Protein AF-M5REA3-F1 (afdb_monomer_lite)

Sequence (148 aa):
MNQPLSVSASVDPVAASVTAIEPMDLTNKNQQLEQLLASLQEASPVSDERRAAPSIEVKFESQLAMVRLGIASSLFFSLRAKHVATAAHSLRVALSCSAWAHRLGLEESLRDRIEVASLLHDLGKIGIPDRVLRKPGKLTVEEQLTMD

Radius of gyration: 30.96 Å; chains: 1; bounding box: 112×51×50 Å

Organism: NCBI:txid1265738

InterPro domains:
  IPR003607 HD/PDEase domai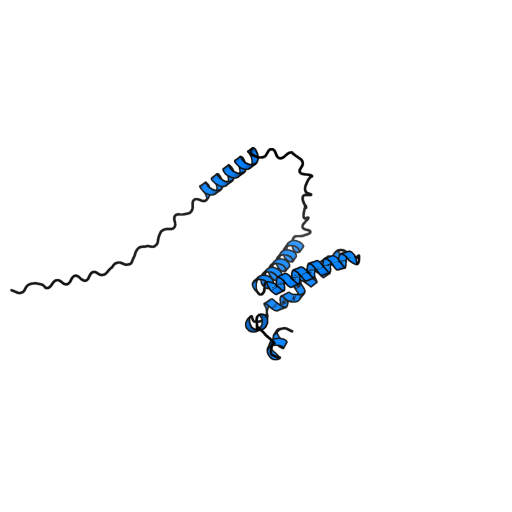n [cd00077] (86-130)
  IPR006674 HD domain [PF01966] (87-138)
  IPR037522 HD-GYP domain [PS51832] (64-148)

Structure (mmCIF, N/CA/C/O backbone):
data_AF-M5REA3-F1
#
_entry.id   AF-M5REA3-F1
#
loop_
_atom_site.group_PDB
_atom_site.id
_atom_site.type_symbol
_atom_site.label_atom_id
_atom_site.label_alt_id
_atom_site.label_comp_id
_atom_site.label_asym_id
_atom_site.label_entity_id
_atom_site.label_seq_id
_atom_site.pdbx_PDB_ins_code
_atom_site.Cartn_x
_atom_site.Cartn_y
_atom_site.Cartn_z
_atom_site.occupancy
_atom_site.B_iso_or_equiv
_atom_site.auth_seq_id
_atom_site.auth_comp_id
_atom_site.auth_asym_id
_atom_site.auth_atom_id
_atom_site.pdbx_PDB_model_num
ATOM 1 N N . MET A 1 1 ? 89.987 20.192 -11.528 1.00 46.78 1 MET A N 1
ATOM 2 C CA . MET A 1 1 ? 89.083 21.074 -12.294 1.00 46.78 1 MET A CA 1
ATOM 3 C C . MET A 1 1 ? 88.002 20.222 -12.929 1.00 46.78 1 MET A C 1
ATOM 5 O O . MET A 1 1 ? 88.307 19.488 -13.853 1.00 46.78 1 MET A O 1
ATOM 9 N N . ASN A 1 2 ? 86.798 20.244 -12.357 1.00 42.66 2 ASN A N 1
ATOM 10 C CA . ASN A 1 2 ? 85.519 20.239 -13.073 1.00 42.66 2 ASN A CA 1
ATOM 11 C C . ASN A 1 2 ? 84.399 20.426 -12.039 1.00 42.66 2 ASN A C 1
ATOM 13 O O . ASN A 1 2 ? 84.343 19.717 -11.039 1.00 42.66 2 ASN A O 1
ATOM 17 N N . GLN A 1 3 ? 83.608 21.474 -12.256 1.00 49.94 3 GLN A N 1
ATOM 18 C CA . GLN A 1 3 ? 82.543 21.981 -11.390 1.00 49.94 3 GLN A CA 1
ATOM 19 C C . GLN A 1 3 ? 81.288 21.084 -11.404 1.00 49.94 3 GLN A C 1
ATOM 21 O O . GLN A 1 3 ? 81.111 20.310 -12.347 1.00 49.94 3 GLN A O 1
ATOM 26 N N . PRO A 1 4 ? 80.403 21.195 -10.391 1.00 44.78 4 PRO A N 1
ATOM 27 C CA . PRO A 1 4 ? 79.172 20.417 -10.309 1.00 44.78 4 PRO A CA 1
ATOM 28 C C . PRO A 1 4 ? 78.051 21.043 -11.154 1.00 44.78 4 PRO A C 1
ATOM 30 O O . PRO A 1 4 ? 77.883 22.261 -11.171 1.00 44.78 4 PRO A O 1
ATOM 33 N N . LEU A 1 5 ? 77.246 20.205 -11.811 1.00 41.62 5 LEU A N 1
ATOM 34 C CA . LEU A 1 5 ? 75.970 20.605 -12.405 1.00 41.62 5 LEU A CA 1
ATOM 35 C C . LEU A 1 5 ? 74.850 20.370 -11.388 1.00 41.62 5 LEU A C 1
ATOM 37 O O . LEU A 1 5 ? 74.549 19.240 -11.011 1.00 41.62 5 LEU A O 1
ATOM 41 N N . SER A 1 6 ? 74.253 21.471 -10.948 1.00 43.06 6 SER A N 1
ATOM 42 C CA . SER A 1 6 ? 73.026 21.542 -10.166 1.00 43.06 6 SER A CA 1
ATOM 43 C C . SER A 1 6 ? 71.809 21.305 -11.062 1.00 43.06 6 SER A C 1
ATOM 45 O O . SER A 1 6 ? 71.575 22.082 -11.988 1.00 43.06 6 SER A O 1
ATOM 47 N N . VAL A 1 7 ? 70.992 20.299 -10.755 1.00 43.75 7 VAL A N 1
ATOM 48 C CA . VAL A 1 7 ? 69.606 20.230 -11.237 1.00 43.75 7 VAL A CA 1
ATOM 49 C C . VAL A 1 7 ? 68.716 19.992 -10.024 1.00 43.75 7 VAL A C 1
ATOM 51 O O . VAL A 1 7 ? 68.689 18.910 -9.445 1.00 43.75 7 VAL A O 1
ATOM 54 N N . SER A 1 8 ? 68.036 21.055 -9.603 1.00 40.56 8 SER A N 1
ATOM 55 C CA . SER A 1 8 ? 67.015 21.055 -8.562 1.00 40.56 8 SER A CA 1
ATOM 56 C C . SER A 1 8 ? 65.740 20.408 -9.102 1.00 40.56 8 SER A C 1
ATOM 58 O O . SER A 1 8 ? 64.985 21.042 -9.837 1.00 40.56 8 SER A O 1
ATOM 60 N N . ALA A 1 9 ? 65.493 19.151 -8.743 1.00 41.94 9 ALA A N 1
ATOM 61 C CA . ALA A 1 9 ? 64.187 18.530 -8.912 1.00 41.94 9 ALA A CA 1
ATOM 62 C C . ALA A 1 9 ? 63.313 18.894 -7.701 1.00 41.94 9 ALA A C 1
ATOM 64 O O . ALA A 1 9 ? 63.438 18.303 -6.629 1.00 41.94 9 ALA A O 1
ATOM 65 N N . SER A 1 10 ? 62.465 19.910 -7.864 1.00 39.19 10 SER A N 1
ATOM 66 C CA . SER A 1 10 ? 61.362 20.213 -6.953 1.00 39.19 10 SER A CA 1
ATOM 67 C C . SER A 1 10 ? 60.317 19.105 -7.070 1.00 39.19 10 SER A C 1
ATOM 69 O O . SER A 1 10 ? 59.548 19.062 -8.029 1.00 39.19 10 SER A O 1
ATOM 71 N N . VAL A 1 11 ? 60.323 18.172 -6.122 1.00 47.19 11 VAL A N 1
ATOM 72 C CA . VAL A 1 11 ? 59.223 17.223 -5.947 1.00 47.19 11 VAL A CA 1
ATOM 73 C C . VAL A 1 11 ? 58.197 17.908 -5.050 1.00 47.19 11 VAL A C 1
ATOM 75 O O . VAL A 1 11 ? 58.449 18.116 -3.864 1.00 47.19 11 VAL A O 1
ATOM 78 N N . ASP A 1 12 ? 57.077 18.317 -5.641 1.00 42.06 12 ASP A N 1
ATOM 79 C CA . ASP A 1 12 ? 55.957 18.948 -4.945 1.00 42.06 12 ASP A CA 1
ATOM 80 C C . ASP A 1 12 ? 55.374 18.015 -3.866 1.00 42.06 12 ASP A C 1
ATOM 82 O O . ASP A 1 12 ? 55.006 16.876 -4.176 1.00 42.06 12 ASP A O 1
ATOM 86 N N . PRO A 1 13 ? 55.206 18.462 -2.608 1.00 43.06 13 PRO A N 1
ATOM 87 C CA . PRO A 1 13 ? 54.469 17.706 -1.612 1.00 43.06 13 PRO A CA 1
ATOM 88 C C . PRO A 1 13 ? 52.979 18.062 -1.712 1.00 43.06 13 PRO A C 1
ATOM 90 O O . PRO A 1 13 ? 52.471 18.891 -0.960 1.00 43.06 13 PRO A O 1
ATOM 93 N N . VAL A 1 14 ? 52.235 17.416 -2.616 1.00 42.94 14 VAL A N 1
ATOM 94 C CA . VAL A 1 14 ? 50.758 17.424 -2.559 1.00 42.94 14 VAL A CA 1
ATOM 95 C C . VAL A 1 14 ? 50.308 16.385 -1.530 1.00 42.94 14 VAL A C 1
ATOM 97 O O . VAL A 1 14 ? 49.779 15.325 -1.850 1.00 42.94 14 VAL A O 1
ATOM 100 N N . ALA A 1 15 ? 50.581 16.675 -0.262 1.00 49.75 15 ALA A N 1
ATOM 101 C CA . ALA A 1 15 ? 50.110 15.900 0.876 1.00 49.75 15 ALA A CA 1
ATOM 102 C C . ALA A 1 15 ? 49.914 16.830 2.078 1.00 49.75 15 ALA A C 1
ATOM 104 O O . ALA A 1 15 ? 50.761 16.871 2.959 1.00 49.75 15 ALA A O 1
ATOM 105 N N . ALA A 1 16 ? 48.820 17.601 2.077 1.00 43.53 16 ALA A N 1
ATOM 106 C CA . ALA A 1 16 ? 48.110 18.071 3.277 1.00 43.53 16 ALA A CA 1
ATOM 107 C C . ALA A 1 16 ? 47.039 19.110 2.901 1.00 43.53 16 ALA A C 1
ATOM 109 O O . ALA A 1 16 ? 47.272 20.313 2.942 1.00 43.53 16 ALA A O 1
ATOM 110 N N . SER A 1 17 ? 45.832 18.655 2.570 1.00 40.09 17 SER A N 1
ATOM 111 C CA . SER A 1 17 ? 44.628 19.458 2.817 1.00 40.09 17 SER A CA 1
ATOM 112 C C . SER A 1 17 ? 43.441 18.529 3.030 1.00 40.09 17 SER A C 1
ATOM 114 O O . SER A 1 17 ? 42.534 18.412 2.214 1.00 40.09 17 SER A O 1
ATOM 116 N N . VAL A 1 18 ? 43.490 17.795 4.141 1.00 43.69 18 VAL A N 1
ATOM 117 C CA . VAL A 1 18 ? 42.268 17.314 4.780 1.00 43.69 18 VAL A CA 1
ATOM 118 C C . VAL A 1 18 ? 41.842 18.460 5.683 1.00 43.69 18 VAL A C 1
ATOM 120 O O . VAL A 1 18 ? 42.423 18.666 6.746 1.00 43.69 18 VAL A O 1
ATOM 123 N N . THR A 1 19 ? 40.902 19.277 5.216 1.00 41.25 19 THR A N 1
ATOM 124 C CA . THR A 1 19 ? 40.280 20.307 6.046 1.00 41.25 19 THR A CA 1
ATOM 125 C C . THR A 1 19 ? 39.593 19.592 7.203 1.00 41.25 19 THR A C 1
ATOM 127 O O . THR A 1 19 ? 38.652 18.826 6.995 1.00 41.25 19 THR A O 1
ATOM 130 N N . ALA A 1 20 ? 40.101 19.787 8.417 1.00 44.50 20 ALA A N 1
ATOM 131 C CA . ALA A 1 20 ? 39.405 19.376 9.621 1.00 44.50 20 ALA A CA 1
ATOM 132 C C . ALA A 1 20 ? 38.035 20.069 9.617 1.00 44.50 20 ALA A C 1
ATOM 134 O O . ALA A 1 20 ? 37.955 21.295 9.648 1.00 44.50 20 ALA A O 1
ATOM 135 N N . ILE A 1 21 ? 36.960 19.290 9.512 1.00 48.31 21 ILE A N 1
ATOM 136 C CA . ILE A 1 21 ? 35.617 19.788 9.796 1.00 48.31 21 ILE A CA 1
ATOM 137 C C . ILE A 1 21 ? 35.607 20.028 11.302 1.00 48.31 21 ILE A C 1
ATOM 139 O O . ILE A 1 21 ? 35.688 19.069 12.072 1.00 48.31 21 ILE A O 1
ATOM 143 N N . GLU A 1 22 ? 35.581 21.293 11.722 1.00 54.47 22 GLU A N 1
ATOM 144 C CA . GLU A 1 22 ? 35.421 21.610 13.138 1.00 54.47 22 GLU A CA 1
ATOM 145 C C . GLU A 1 22 ? 34.140 20.938 13.658 1.00 54.47 22 GLU A C 1
ATOM 147 O O . GLU A 1 22 ? 33.105 20.984 12.979 1.00 54.47 22 GLU A O 1
ATOM 152 N N . PRO A 1 23 ? 34.181 20.278 14.830 1.00 56.06 23 PRO A N 1
ATOM 153 C CA . PRO A 1 23 ? 32.989 19.690 15.413 1.00 56.06 23 PRO A CA 1
ATOM 154 C C . PRO A 1 23 ? 31.948 20.794 15.610 1.00 56.06 23 PRO A C 1
ATOM 156 O O . PRO A 1 23 ? 32.169 21.777 16.310 1.00 56.06 23 PRO A O 1
ATOM 159 N N . MET A 1 24 ? 30.812 20.635 14.939 1.00 52.28 24 MET A N 1
ATOM 160 C CA . MET A 1 24 ? 29.697 21.570 14.978 1.00 52.28 24 MET A CA 1
ATOM 161 C C . MET A 1 24 ? 29.173 21.663 16.417 1.00 52.28 24 MET A C 1
ATOM 163 O O . MET A 1 24 ? 28.622 20.691 16.934 1.00 52.28 24 MET A O 1
ATOM 167 N N . ASP A 1 25 ? 29.349 22.818 17.063 1.00 62.34 25 ASP A N 1
ATOM 168 C CA . ASP A 1 25 ? 28.838 23.084 18.412 1.00 62.34 25 ASP A CA 1
ATOM 169 C C . ASP A 1 25 ? 27.299 23.125 18.400 1.00 62.34 25 ASP A C 1
ATOM 171 O O . ASP A 1 25 ? 26.655 24.141 18.121 1.00 62.34 25 ASP A O 1
ATOM 175 N N . LEU A 1 26 ? 26.701 21.960 18.646 1.00 53.72 26 LEU A N 1
ATOM 176 C CA . LEU A 1 26 ? 25.255 21.744 18.729 1.00 53.72 26 LEU A CA 1
ATOM 177 C C . LEU A 1 26 ? 24.641 22.400 19.975 1.00 53.72 26 LEU A C 1
ATOM 179 O O . LEU A 1 26 ? 23.442 22.673 19.993 1.00 53.72 26 LEU A O 1
ATOM 183 N N . THR A 1 27 ? 25.451 22.689 20.994 1.00 57.66 27 THR A N 1
ATOM 184 C CA . THR A 1 27 ? 25.013 23.278 22.267 1.00 57.66 27 THR A CA 1
ATOM 185 C C . THR A 1 27 ? 24.526 24.705 22.054 1.00 57.66 27 THR A C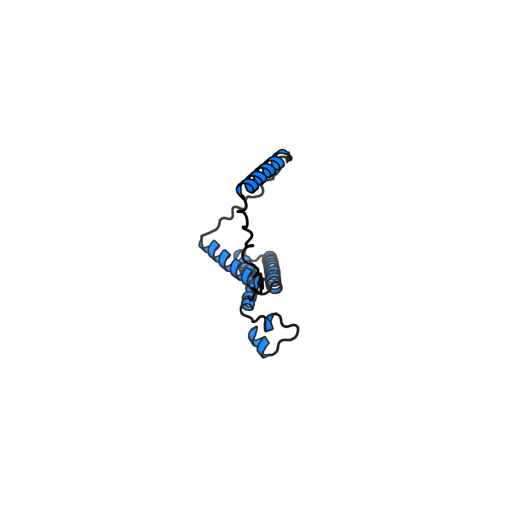 1
ATOM 187 O O . THR A 1 27 ? 23.426 25.061 22.471 1.00 57.66 27 THR A O 1
ATOM 190 N N . ASN A 1 28 ? 25.304 25.494 21.310 1.00 65.50 28 ASN A N 1
ATOM 191 C CA . ASN A 1 28 ? 24.984 26.885 21.001 1.00 65.50 28 ASN A CA 1
ATOM 192 C C . ASN A 1 28 ? 23.720 27.000 20.130 1.00 65.50 28 ASN A C 1
ATOM 194 O O . ASN A 1 28 ? 22.861 27.846 20.367 1.00 65.50 28 ASN A O 1
ATOM 198 N N . LYS A 1 29 ? 23.532 26.077 19.178 1.00 61.31 29 LYS A N 1
ATOM 199 C CA . LYS A 1 29 ? 22.335 26.052 18.319 1.00 61.31 29 LYS A CA 1
ATOM 200 C C . LYS A 1 29 ? 21.062 25.689 19.074 1.00 61.31 29 LYS A C 1
ATOM 202 O O . LYS A 1 29 ? 20.024 26.295 18.823 1.00 61.31 29 LYS A O 1
ATOM 207 N N . ASN A 1 30 ? 21.141 24.744 20.009 1.00 63.59 30 ASN A N 1
ATOM 208 C CA . ASN A 1 30 ? 19.997 24.395 20.850 1.00 63.59 30 ASN A CA 1
ATOM 209 C C . ASN A 1 30 ? 19.635 25.548 21.795 1.00 63.59 30 ASN A C 1
ATOM 211 O O . ASN A 1 30 ? 18.462 25.881 21.930 1.00 63.59 30 ASN A O 1
ATOM 215 N N . GLN A 1 31 ? 20.635 26.235 22.350 1.00 70.81 31 GLN A N 1
ATOM 216 C CA . GLN A 1 31 ? 20.414 27.402 23.202 1.00 70.81 31 GLN A CA 1
ATOM 217 C C . GLN A 1 31 ? 19.799 28.585 22.430 1.00 70.81 31 GLN A C 1
ATOM 219 O O . GLN A 1 31 ? 18.893 29.251 22.930 1.00 70.81 31 GLN A O 1
ATOM 224 N N . GLN A 1 32 ? 20.226 28.814 21.184 1.00 73.94 32 GLN A N 1
ATOM 225 C CA . GLN A 1 32 ? 19.616 29.808 20.292 1.00 73.94 32 GLN A CA 1
ATOM 226 C C . GLN A 1 32 ? 18.160 29.464 19.941 1.00 73.94 32 GLN A C 1
ATOM 228 O O . GLN A 1 32 ? 17.323 30.362 19.860 1.00 73.94 32 GLN A O 1
ATOM 233 N N . LEU A 1 33 ? 17.842 28.178 19.759 1.00 72.56 33 LEU A N 1
ATOM 234 C CA . LEU A 1 33 ? 16.478 27.720 19.483 1.00 72.56 33 LEU A CA 1
ATOM 235 C C . LEU A 1 33 ? 15.549 27.965 20.678 1.00 72.56 33 LEU A C 1
ATOM 237 O O . LEU A 1 33 ? 14.435 28.452 20.497 1.00 72.56 33 LEU A O 1
ATOM 241 N N . GLU A 1 34 ? 16.015 27.667 21.892 1.00 76.50 34 GLU A N 1
ATOM 242 C CA . GLU A 1 34 ? 15.258 27.903 23.127 1.00 76.50 34 GLU A CA 1
ATOM 243 C C . GLU A 1 34 ? 14.979 29.392 23.347 1.00 76.50 34 GLU A C 1
ATOM 245 O O . GLU A 1 34 ? 13.853 29.772 23.667 1.00 76.50 34 GLU A O 1
ATOM 250 N N . GLN A 1 35 ? 15.968 30.251 23.088 1.00 75.25 35 GLN A N 1
ATOM 251 C CA . GLN A 1 35 ? 15.798 31.704 23.169 1.00 75.25 35 GLN A CA 1
ATOM 252 C C . GLN A 1 35 ? 14.793 32.228 22.132 1.00 75.25 35 GLN A C 1
ATOM 254 O O . GLN A 1 35 ? 13.961 33.079 22.455 1.00 75.25 35 GLN A O 1
ATOM 259 N N . LEU A 1 36 ? 14.813 31.696 20.904 1.00 74.38 36 LEU A N 1
ATOM 260 C CA . LEU A 1 36 ? 13.838 32.065 19.876 1.00 74.38 36 LEU A CA 1
ATOM 261 C C . LEU A 1 36 ? 12.417 31.631 20.259 1.00 74.38 36 LEU A C 1
ATOM 263 O O . LEU A 1 36 ? 11.480 32.418 20.124 1.00 74.38 36 LEU A O 1
ATOM 267 N N . LEU A 1 37 ? 12.254 30.404 20.761 1.00 73.25 37 LEU A N 1
ATOM 268 C CA . LEU A 1 37 ? 10.958 29.877 21.196 1.00 73.25 37 LEU A CA 1
ATOM 269 C C . LEU A 1 37 ? 10.368 30.699 22.345 1.00 73.25 37 LEU A C 1
ATOM 271 O O . LEU A 1 37 ? 9.187 31.040 22.288 1.00 73.25 37 LEU A O 1
ATOM 275 N N . ALA A 1 38 ? 11.192 31.078 23.324 1.00 74.50 38 ALA A N 1
ATOM 276 C CA . ALA A 1 38 ? 10.774 31.948 24.420 1.00 74.50 38 ALA A CA 1
ATOM 277 C C . ALA A 1 38 ? 10.308 33.323 23.905 1.00 74.50 38 ALA A C 1
ATOM 279 O O . ALA A 1 38 ? 9.228 33.788 24.264 1.00 74.50 38 ALA A O 1
ATOM 280 N N . SER A 1 39 ? 11.055 33.930 22.974 1.00 72.69 39 SER A N 1
ATOM 281 C CA . SER A 1 39 ? 10.685 35.232 22.396 1.00 72.69 39 SER A CA 1
ATOM 282 C C . SER A 1 39 ? 9.373 35.200 21.595 1.00 72.69 39 SER A C 1
ATOM 284 O O . SER A 1 39 ? 8.614 36.169 21.599 1.00 72.69 39 SER A O 1
ATOM 286 N N . LEU A 1 40 ? 9.061 34.075 20.940 1.00 69.06 40 LEU A N 1
ATOM 287 C CA . LEU A 1 40 ? 7.809 33.892 20.197 1.00 69.06 40 LEU A CA 1
ATOM 288 C C . LEU A 1 40 ? 6.600 33.677 21.116 1.00 69.06 40 LEU A C 1
ATOM 290 O O . LEU A 1 40 ? 5.490 34.065 20.753 1.00 69.06 40 LEU A O 1
ATOM 294 N N . GLN A 1 41 ? 6.800 33.072 22.291 1.00 67.75 41 GLN A N 1
ATOM 295 C CA . GLN A 1 41 ? 5.745 32.892 23.292 1.00 67.75 41 GLN A CA 1
ATOM 296 C C . GLN A 1 41 ? 5.345 34.220 23.942 1.00 67.75 41 GLN A C 1
ATOM 298 O O . GLN A 1 41 ? 4.160 34.458 24.156 1.00 67.75 41 GLN A O 1
ATOM 303 N N . GLU A 1 42 ? 6.306 35.109 24.198 1.00 65.50 42 GLU A N 1
ATOM 304 C CA . GLU A 1 42 ? 6.034 36.433 24.774 1.00 65.50 42 GLU A CA 1
ATOM 305 C C . GLU A 1 42 ? 5.387 37.397 23.767 1.00 65.50 42 GLU A C 1
ATOM 307 O O . GLU A 1 42 ? 4.551 38.221 24.138 1.00 65.50 42 GLU A O 1
ATOM 312 N N . ALA A 1 43 ? 5.715 37.271 22.476 1.00 61.31 43 ALA A N 1
ATOM 313 C CA . ALA A 1 43 ? 5.193 38.137 21.417 1.00 61.31 43 ALA A CA 1
ATOM 314 C C . ALA A 1 43 ? 3.756 37.804 20.963 1.00 61.31 43 ALA A C 1
ATOM 316 O O . ALA A 1 43 ? 3.238 38.448 20.046 1.00 61.31 43 ALA A O 1
ATOM 317 N N . SER A 1 44 ? 3.093 36.812 21.567 1.00 52.34 44 SER A N 1
ATOM 318 C CA . SER A 1 44 ? 1.753 36.385 21.164 1.00 52.34 44 SER A CA 1
ATOM 319 C C . SER A 1 44 ? 0.802 36.300 22.362 1.00 52.34 44 SER A C 1
ATOM 321 O O . SER A 1 44 ? 0.716 35.252 23.000 1.00 52.34 44 SER A O 1
ATOM 323 N N . PRO A 1 45 ? 0.017 37.353 22.666 1.00 53.62 45 PRO A N 1
ATOM 324 C CA . PRO A 1 45 ? -1.144 37.205 23.528 1.00 53.62 45 PRO A CA 1
ATOM 325 C C . PRO A 1 45 ? -2.247 36.520 22.709 1.00 53.62 45 PRO A C 1
ATOM 327 O O . PRO A 1 45 ? -3.223 37.146 22.300 1.00 53.62 45 PRO A O 1
ATOM 330 N N . VAL A 1 46 ? -2.068 35.234 22.393 1.00 52.09 46 VAL A N 1
ATOM 331 C CA . VAL A 1 46 ? -3.153 34.412 21.853 1.00 52.09 46 VAL A CA 1
ATOM 332 C C . VAL A 1 46 ? -4.002 34.001 23.038 1.00 52.09 46 VAL A C 1
ATOM 334 O O . VAL A 1 46 ? -3.614 33.162 23.845 1.00 52.09 46 VAL A O 1
ATOM 337 N N . SER A 1 47 ? -5.149 34.659 23.127 1.00 52.38 47 SER A N 1
ATOM 338 C CA . SER A 1 47 ? -6.277 34.329 23.977 1.00 52.38 47 SER A CA 1
ATOM 339 C C . SER A 1 47 ? -6.554 32.822 24.019 1.00 52.38 47 SER A C 1
ATOM 341 O O . SER A 1 47 ? -6.500 32.127 23.002 1.00 52.38 47 SER A O 1
ATOM 343 N N . ASP A 1 48 ? -6.892 32.359 25.222 1.00 50.75 48 ASP A N 1
ATOM 344 C CA . ASP A 1 48 ? -7.314 31.016 25.644 1.00 50.75 48 ASP A CA 1
ATOM 345 C C . ASP A 1 48 ? -8.585 30.479 24.934 1.00 50.75 48 ASP A C 1
ATOM 347 O O . ASP A 1 48 ? -9.456 29.863 25.538 1.00 50.75 48 ASP A O 1
ATOM 351 N N . GLU A 1 49 ? -8.714 30.657 23.620 1.00 44.16 49 GLU A N 1
ATOM 352 C CA . GLU A 1 49 ? -9.763 30.043 22.797 1.00 44.16 49 GLU A CA 1
ATOM 353 C C . GLU A 1 49 ? -9.241 28.843 21.995 1.00 44.16 49 GLU A C 1
ATOM 355 O O . GLU A 1 49 ? -9.774 28.476 20.944 1.00 44.16 49 GLU A O 1
ATOM 360 N N . ARG A 1 50 ? -8.228 28.139 22.515 1.00 46.28 50 ARG A N 1
ATOM 361 C CA . ARG A 1 50 ? -8.007 26.743 22.121 1.00 46.28 50 ARG A CA 1
ATOM 362 C C . ARG A 1 50 ? -9.128 25.910 22.728 1.00 46.28 50 ARG A C 1
ATOM 364 O O . ARG A 1 50 ? -8.952 25.258 23.752 1.00 46.28 50 ARG A O 1
ATOM 371 N N . ARG A 1 51 ? -10.286 25.919 22.058 1.00 46.03 51 ARG A N 1
ATOM 372 C CA . ARG A 1 51 ? -11.266 24.829 22.091 1.00 46.03 51 ARG A CA 1
ATOM 373 C C . ARG A 1 51 ? -10.449 23.550 22.122 1.00 46.03 51 ARG A C 1
ATOM 375 O O . ARG A 1 51 ? -9.739 23.310 21.148 1.00 46.03 51 ARG A O 1
ATOM 382 N N . ALA A 1 52 ? -10.460 22.855 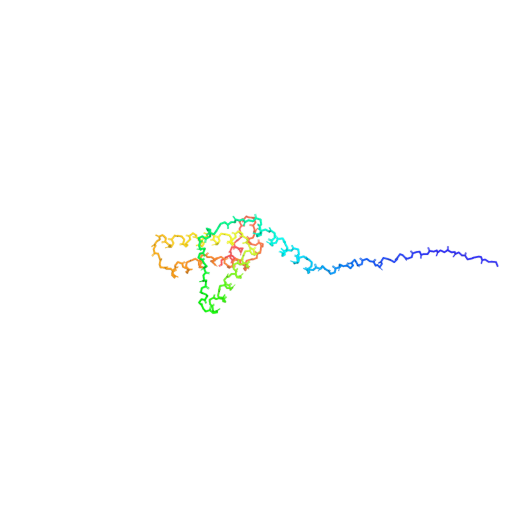23.264 1.00 49.31 52 ALA A N 1
ATOM 383 C CA . ALA A 1 52 ? -9.624 21.695 23.528 1.00 49.31 52 ALA A CA 1
ATOM 384 C C . ALA A 1 52 ? -9.600 20.837 22.267 1.00 49.31 52 ALA A C 1
ATOM 386 O O . ALA A 1 52 ? -10.600 20.202 21.926 1.00 49.31 52 ALA A O 1
ATOM 387 N N . ALA A 1 53 ? -8.498 20.916 21.513 1.00 44.88 53 ALA A N 1
ATOM 388 C CA . ALA A 1 53 ? -8.272 19.980 20.437 1.00 44.88 53 ALA A CA 1
ATOM 389 C C . ALA A 1 53 ? -8.370 18.633 21.144 1.00 44.88 53 ALA A C 1
ATOM 391 O O . ALA A 1 53 ? -7.680 18.476 22.158 1.00 44.88 53 ALA A O 1
ATOM 392 N N . PRO A 1 54 ? -9.275 17.728 20.734 1.00 43.03 54 PRO A N 1
ATOM 393 C CA . PRO A 1 54 ? -9.338 16.439 21.379 1.00 43.03 54 PRO A CA 1
ATOM 394 C C . PRO A 1 54 ? -7.931 15.878 21.251 1.00 43.03 54 PRO A C 1
ATOM 396 O O . PRO A 1 54 ? -7.431 15.667 20.145 1.00 43.03 54 PRO A O 1
ATOM 399 N N . SER A 1 55 ? -7.257 15.746 22.389 1.00 43.25 55 SER A N 1
ATOM 400 C CA . SER A 1 55 ? -6.099 14.894 22.514 1.00 43.25 55 SER A CA 1
ATOM 401 C C . SER A 1 55 ? -6.604 13.549 22.031 1.00 43.25 55 SER A C 1
ATOM 403 O O . SER A 1 55 ? -7.388 12.899 22.724 1.00 43.25 55 SER A O 1
ATOM 405 N N . ILE A 1 56 ? -6.278 13.201 20.787 1.00 48.56 56 ILE A N 1
ATOM 406 C CA . ILE A 1 56 ? -6.555 11.879 20.254 1.00 48.56 56 ILE A CA 1
ATOM 407 C C . ILE A 1 56 ? -5.639 10.979 21.070 1.00 48.56 56 ILE A C 1
ATOM 409 O O . ILE A 1 56 ? -4.470 10.786 20.745 1.00 48.56 56 ILE A O 1
ATOM 413 N N . GLU A 1 57 ? -6.143 10.525 22.211 1.00 43.84 57 GLU A N 1
ATOM 414 C CA . GLU A 1 57 ? -5.518 9.497 23.011 1.00 43.84 57 GLU A CA 1
ATOM 415 C C . GLU A 1 57 ? -5.660 8.223 22.188 1.00 43.84 57 GLU A C 1
ATOM 417 O O . GLU A 1 57 ? -6.665 7.513 22.245 1.00 43.84 57 GLU A O 1
ATOM 422 N N . VAL A 1 58 ? -4.685 7.999 21.305 1.00 52.41 58 VAL A N 1
ATOM 423 C CA . VAL A 1 58 ? -4.584 6.768 20.534 1.00 52.41 58 VAL A CA 1
ATOM 424 C C . VAL A 1 58 ? -4.273 5.676 21.548 1.00 52.41 58 VAL A C 1
ATOM 426 O O . VAL A 1 58 ? -3.115 5.422 21.881 1.00 52.41 58 VAL A O 1
ATOM 429 N N . LYS A 1 59 ? -5.322 5.054 22.091 1.00 50.84 59 LYS A N 1
ATOM 430 C CA . LYS A 1 59 ? -5.217 3.799 22.829 1.00 50.84 59 LYS A CA 1
ATOM 431 C C . LYS A 1 59 ? -4.661 2.773 21.856 1.00 50.84 59 LYS A C 1
ATOM 433 O O . LYS A 1 59 ? -5.404 2.170 21.089 1.00 50.84 59 LYS A O 1
ATOM 438 N N . PHE A 1 60 ? -3.344 2.605 21.840 1.00 57.28 60 PHE A N 1
ATOM 439 C CA . PHE A 1 60 ? -2.742 1.503 21.113 1.00 57.28 60 PHE A CA 1
ATOM 440 C C . PHE A 1 60 ? -3.136 0.212 21.821 1.00 57.28 60 PHE A C 1
ATOM 442 O O . PHE A 1 60 ? -2.536 -0.198 22.814 1.00 57.28 60 PHE A O 1
ATOM 449 N N . GLU A 1 61 ? -4.204 -0.401 21.320 1.00 62.44 61 GLU A N 1
ATOM 450 C CA . GLU A 1 61 ? -4.638 -1.719 21.739 1.00 62.44 61 GLU A CA 1
ATOM 451 C C . GLU A 1 61 ? -3.547 -2.738 21.398 1.00 62.44 61 GLU A C 1
ATOM 453 O O . GLU A 1 61 ? -3.398 -3.167 20.261 1.00 62.44 61 GLU A O 1
ATOM 458 N N . SER A 1 62 ? -2.782 -3.154 22.407 1.00 74.31 62 SER A N 1
ATOM 459 C CA . SER A 1 62 ? -1.720 -4.169 22.347 1.00 74.31 62 SER A CA 1
ATOM 460 C C . SER A 1 62 ? -0.456 -3.795 21.545 1.00 74.31 62 SER A C 1
ATOM 462 O O . SER A 1 62 ? -0.492 -3.242 20.446 1.00 74.31 62 SER A O 1
ATOM 464 N N . GLN A 1 63 ? 0.708 -4.211 22.060 1.00 83.81 63 GLN A N 1
ATOM 465 C CA . GLN A 1 63 ? 1.999 -4.134 21.351 1.00 83.81 63 GLN A CA 1
ATOM 466 C C . GLN A 1 63 ? 1.945 -4.808 19.967 1.00 83.81 63 GLN A C 1
ATOM 468 O O . GLN A 1 63 ? 2.640 -4.407 19.036 1.00 83.81 63 GLN A O 1
ATOM 473 N N . LEU A 1 64 ? 1.077 -5.812 19.811 1.00 86.44 64 LEU A N 1
ATOM 474 C CA . LEU A 1 64 ? 0.874 -6.517 18.555 1.00 86.44 64 LEU A CA 1
ATOM 475 C C . LEU A 1 64 ? 0.257 -5.620 17.470 1.00 86.44 64 LEU A C 1
ATOM 477 O O . LEU A 1 64 ? 0.659 -5.725 16.311 1.00 86.44 64 LEU A O 1
ATOM 481 N N . ALA A 1 65 ? -0.675 -4.725 17.815 1.00 83.62 65 ALA A N 1
ATOM 482 C CA . ALA A 1 65 ? -1.233 -3.781 16.844 1.00 83.62 65 ALA A CA 1
ATOM 483 C C . ALA A 1 65 ? -0.170 -2.794 16.346 1.00 83.62 65 ALA A C 1
ATOM 485 O O . ALA A 1 65 ? -0.093 -2.537 15.145 1.00 83.62 65 ALA A O 1
ATOM 486 N N . MET A 1 66 ? 0.710 -2.326 17.237 1.00 84.56 66 MET A N 1
ATOM 487 C CA . MET A 1 66 ? 1.849 -1.479 16.867 1.00 84.56 66 MET A CA 1
ATOM 488 C C . MET A 1 66 ? 2.796 -2.169 15.886 1.00 84.56 66 MET A C 1
ATOM 490 O O . MET A 1 66 ? 3.160 -1.589 14.864 1.00 84.56 66 MET A O 1
ATOM 494 N N . VAL A 1 67 ? 3.166 -3.423 16.159 1.00 90.94 67 VAL A N 1
ATOM 495 C CA . VAL A 1 67 ? 4.033 -4.202 15.263 1.00 90.94 67 VAL A CA 1
ATOM 496 C C . VAL A 1 67 ? 3.379 -4.382 13.892 1.00 90.94 67 VAL A C 1
ATOM 498 O O . VAL A 1 67 ? 4.025 -4.161 12.868 1.00 90.94 67 VAL A O 1
ATOM 501 N N . ARG A 1 68 ? 2.085 -4.722 13.850 1.00 89.06 68 ARG A N 1
ATOM 502 C CA . ARG A 1 68 ? 1.330 -4.869 12.593 1.00 89.06 68 ARG A CA 1
ATOM 503 C C . ARG A 1 68 ? 1.298 -3.571 11.789 1.00 89.06 68 ARG A C 1
ATOM 505 O O . ARG A 1 68 ? 1.563 -3.604 10.589 1.00 89.06 68 ARG A O 1
ATOM 512 N N . LEU A 1 69 ? 1.027 -2.442 12.443 1.00 88.12 69 LEU A N 1
ATOM 513 C CA . LEU A 1 69 ? 1.026 -1.131 11.797 1.00 88.12 69 LEU A CA 1
ATOM 514 C C . LEU A 1 69 ? 2.415 -0.767 11.258 1.00 88.12 69 LEU A C 1
ATOM 516 O O . LEU A 1 69 ? 2.527 -0.268 10.138 1.00 88.12 69 LEU A O 1
ATOM 520 N N . GLY A 1 70 ? 3.472 -1.062 12.017 1.00 92.44 70 GLY A N 1
ATOM 521 C CA . GLY A 1 70 ? 4.854 -0.865 11.583 1.00 92.44 70 GLY A CA 1
ATOM 522 C C . GLY A 1 70 ? 5.198 -1.674 10.331 1.00 92.44 70 GLY A C 1
ATOM 523 O O . GLY A 1 70 ? 5.759 -1.122 9.385 1.00 92.44 70 GLY A O 1
ATOM 524 N N . ILE A 1 71 ? 4.805 -2.953 10.285 1.00 94.06 71 ILE A N 1
ATOM 525 C CA . ILE A 1 71 ? 5.005 -3.826 9.116 1.00 94.06 71 ILE A CA 1
ATOM 526 C C . ILE A 1 71 ? 4.218 -3.312 7.903 1.00 94.06 71 ILE A C 1
ATOM 528 O O . ILE A 1 71 ? 4.769 -3.198 6.812 1.00 94.06 71 ILE A O 1
ATOM 532 N N . ALA A 1 72 ? 2.940 -2.967 8.073 1.00 91.81 72 ALA A N 1
ATOM 533 C CA . ALA A 1 72 ? 2.128 -2.448 6.971 1.00 91.81 72 ALA A CA 1
ATOM 534 C C . ALA A 1 72 ? 2.704 -1.134 6.414 1.00 91.81 72 ALA A C 1
ATOM 536 O O . ALA A 1 72 ? 2.814 -0.956 5.199 1.00 91.81 72 ALA A O 1
ATOM 537 N N . SER A 1 73 ? 3.135 -0.241 7.308 1.00 92.94 73 SER A N 1
ATOM 538 C CA . SER A 1 73 ? 3.746 1.035 6.938 1.00 92.94 73 SER A CA 1
ATOM 539 C C . SER A 1 73 ? 5.062 0.830 6.192 1.00 92.94 73 SER A C 1
ATOM 541 O O . SER A 1 73 ? 5.279 1.462 5.159 1.00 92.94 73 SER A O 1
ATOM 543 N N . SER A 1 74 ? 5.934 -0.067 6.666 1.00 96.19 74 SER A N 1
ATOM 544 C CA . SER A 1 74 ? 7.219 -0.329 6.010 1.00 96.19 74 SER A CA 1
ATOM 545 C C . SER A 1 74 ? 7.031 -0.887 4.600 1.00 96.19 74 SER A C 1
ATOM 547 O O . SER A 1 74 ? 7.663 -0.385 3.673 1.00 96.19 74 SER A O 1
ATOM 549 N N . LEU A 1 75 ? 6.098 -1.825 4.406 1.00 95.75 75 LEU A N 1
ATOM 550 C CA . LEU A 1 75 ? 5.757 -2.368 3.088 1.00 95.75 75 LEU A CA 1
ATOM 551 C C . LEU A 1 75 ? 5.246 -1.281 2.135 1.00 95.75 75 LEU A C 1
ATOM 553 O O . LEU A 1 75 ? 5.691 -1.199 0.987 1.00 95.75 75 LEU A O 1
ATOM 557 N N . PHE A 1 76 ? 4.360 -0.403 2.611 1.00 95.56 76 PHE A N 1
ATOM 558 C CA . PHE A 1 76 ? 3.892 0.734 1.822 1.00 95.56 76 PHE A CA 1
ATOM 559 C C . PHE A 1 76 ? 5.045 1.675 1.435 1.00 95.56 76 PHE A C 1
ATOM 561 O O . PHE A 1 76 ? 5.151 2.090 0.278 1.00 95.56 76 PHE A O 1
ATOM 568 N N . PHE A 1 77 ? 5.948 1.987 2.370 1.00 96.06 77 PHE A N 1
ATOM 569 C CA . PHE A 1 77 ? 7.121 2.811 2.076 1.00 96.06 77 PHE A CA 1
ATOM 570 C C . PHE A 1 77 ? 8.080 2.136 1.092 1.00 96.06 77 PHE A C 1
ATOM 572 O O . PHE A 1 77 ? 8.607 2.818 0.213 1.00 96.06 77 PHE A O 1
ATOM 579 N N . SER A 1 78 ? 8.260 0.815 1.164 1.00 97.00 78 SER A N 1
ATOM 580 C CA . SER A 1 78 ? 9.029 0.055 0.175 1.00 97.00 78 SER A CA 1
ATOM 581 C C . SER A 1 78 ? 8.410 0.152 -1.221 1.00 97.00 78 SER A C 1
ATOM 583 O O . SER A 1 78 ? 9.124 0.437 -2.184 1.00 97.00 78 SER A O 1
ATOM 585 N N . LEU A 1 79 ? 7.085 0.004 -1.343 1.00 96.56 79 LEU A N 1
ATOM 586 C CA . LEU A 1 79 ? 6.386 0.203 -2.616 1.00 96.56 79 LEU A CA 1
ATOM 587 C C . LEU A 1 79 ? 6.559 1.633 -3.130 1.00 96.56 79 LEU A C 1
ATOM 589 O O . LEU A 1 79 ? 6.841 1.836 -4.309 1.00 96.56 79 LEU A O 1
ATOM 593 N N . ARG A 1 80 ? 6.436 2.633 -2.255 1.00 96.69 80 ARG A N 1
ATOM 594 C CA . ARG A 1 80 ? 6.633 4.040 -2.619 1.00 96.69 80 ARG A CA 1
ATOM 595 C C . ARG A 1 80 ? 8.055 4.316 -3.101 1.00 96.69 80 ARG A C 1
ATOM 597 O O . ARG A 1 80 ? 8.216 5.043 -4.078 1.00 96.69 80 ARG A O 1
ATOM 604 N N . ALA A 1 81 ? 9.062 3.738 -2.449 1.00 96.56 81 ALA A N 1
ATOM 605 C CA . ALA A 1 81 ? 10.460 3.855 -2.858 1.00 96.56 81 ALA A CA 1
ATOM 606 C C . ALA A 1 81 ? 10.710 3.197 -4.226 1.00 96.56 81 ALA A C 1
ATOM 608 O O . ALA A 1 81 ? 11.414 3.757 -5.063 1.00 96.56 81 ALA A O 1
ATOM 609 N N . LYS A 1 82 ? 10.082 2.043 -4.483 1.00 95.50 82 LYS A N 1
AT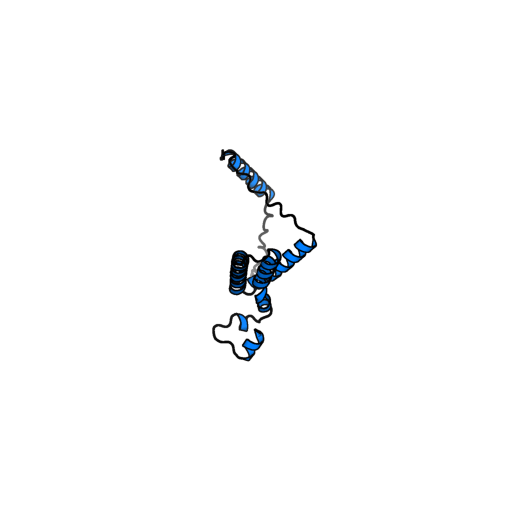OM 610 C CA . LYS A 1 82 ? 10.135 1.351 -5.777 1.00 95.50 82 LYS A CA 1
ATOM 611 C C . LYS A 1 82 ? 9.449 2.152 -6.887 1.00 95.50 82 LYS A C 1
ATOM 613 O O . LYS A 1 82 ? 10.023 2.374 -7.959 1.00 95.50 82 LYS A O 1
ATOM 618 N N . HIS A 1 83 ? 8.205 2.561 -6.652 1.00 96.00 83 HIS A N 1
ATOM 619 C CA . HIS A 1 83 ? 7.362 3.207 -7.647 1.00 96.00 83 HIS A CA 1
ATOM 620 C C . HIS A 1 83 ? 6.324 4.142 -7.008 1.00 96.00 83 HIS A C 1
ATOM 622 O O . HIS A 1 83 ? 5.226 3.741 -6.612 1.00 96.00 83 HIS A O 1
ATOM 628 N N . VAL A 1 84 ? 6.664 5.433 -6.973 1.00 96.06 84 VAL A N 1
ATOM 629 C CA . VAL A 1 84 ? 5.852 6.495 -6.355 1.00 96.06 84 VAL A CA 1
ATOM 630 C C . VAL A 1 84 ? 4.431 6.550 -6.923 1.00 96.06 84 VAL A C 1
ATOM 632 O O . VAL A 1 84 ? 3.476 6.710 -6.163 1.00 96.06 84 VAL A O 1
ATOM 635 N N . ALA A 1 85 ? 4.269 6.390 -8.241 1.00 94.88 85 ALA A N 1
ATOM 636 C CA . ALA A 1 85 ? 2.959 6.483 -8.883 1.00 94.88 85 ALA A CA 1
ATOM 637 C C . ALA A 1 85 ? 2.009 5.353 -8.452 1.00 94.88 85 ALA A C 1
ATOM 639 O O . ALA A 1 85 ? 0.828 5.619 -8.222 1.00 94.88 85 ALA A O 1
ATOM 640 N N . THR A 1 86 ? 2.524 4.129 -8.271 1.00 95.44 86 THR A N 1
ATOM 641 C CA . THR A 1 86 ? 1.725 3.007 -7.752 1.00 95.44 86 THR A CA 1
ATOM 642 C C . THR A 1 86 ? 1.321 3.267 -6.311 1.00 95.44 86 THR A C 1
ATOM 644 O O . THR A 1 86 ? 0.139 3.210 -6.008 1.00 95.44 86 THR A O 1
ATOM 647 N N . ALA A 1 87 ? 2.257 3.640 -5.434 1.00 96.56 87 ALA A N 1
ATOM 648 C CA . ALA A 1 87 ? 1.923 3.907 -4.034 1.00 96.56 87 ALA A CA 1
ATOM 649 C C . ALA A 1 87 ? 0.870 5.020 -3.886 1.00 96.56 87 ALA A C 1
ATOM 651 O O . ALA A 1 87 ? -0.075 4.897 -3.107 1.00 96.56 87 ALA A O 1
ATOM 652 N N . ALA A 1 88 ? 0.990 6.093 -4.676 1.00 96.81 88 ALA A N 1
ATOM 653 C CA . ALA A 1 88 ? -0.006 7.158 -4.701 1.00 96.81 88 ALA A CA 1
ATOM 654 C C . ALA A 1 88 ? -1.368 6.668 -5.224 1.00 96.81 88 ALA A C 1
ATOM 656 O O . ALA A 1 88 ? -2.404 7.107 -4.727 1.00 96.81 88 ALA A O 1
ATOM 657 N N . HIS A 1 89 ? -1.385 5.787 -6.229 1.00 96.75 89 HIS A N 1
ATOM 658 C CA . HIS A 1 89 ? -2.608 5.151 -6.718 1.00 96.75 89 HIS A CA 1
ATOM 659 C C . HIS A 1 89 ? -3.263 4.292 -5.633 1.00 96.75 89 HIS A C 1
ATOM 661 O O . HIS A 1 89 ? -4.431 4.521 -5.331 1.00 96.75 89 HIS A O 1
ATOM 667 N N . SER A 1 90 ? -2.513 3.393 -4.996 1.00 96.75 90 SER A N 1
ATOM 668 C CA . SER A 1 90 ? -3.024 2.518 -3.939 1.00 96.75 90 SER A CA 1
ATOM 669 C C . SER A 1 90 ? -3.615 3.313 -2.773 1.00 96.75 90 SER A C 1
ATOM 671 O O . SER A 1 90 ? -4.702 2.987 -2.308 1.00 96.75 90 SER A O 1
ATOM 673 N N . LEU A 1 91 ? -2.979 4.420 -2.367 1.00 96.69 91 LEU A N 1
ATOM 674 C CA . LEU A 1 91 ? -3.532 5.314 -1.345 1.00 96.69 91 L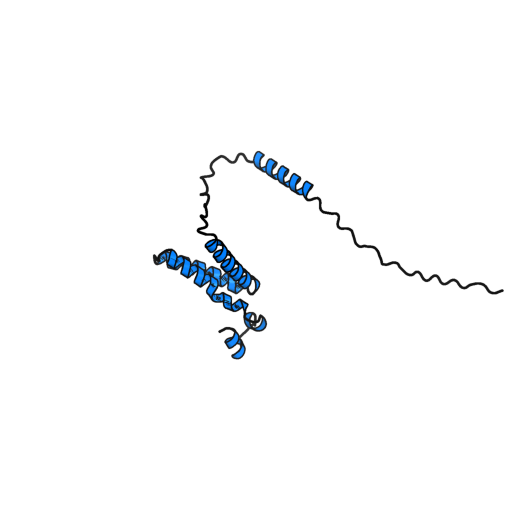EU A CA 1
ATOM 675 C C . LEU A 1 91 ? -4.863 5.949 -1.780 1.00 96.69 91 LEU A C 1
ATOM 677 O O . LEU A 1 91 ? -5.821 5.961 -1.011 1.00 96.69 91 LEU A O 1
ATOM 681 N N . ARG A 1 92 ? -4.962 6.452 -3.019 1.00 97.81 92 ARG A N 1
ATOM 682 C CA . ARG A 1 92 ? -6.224 7.019 -3.534 1.00 97.81 92 ARG A CA 1
ATOM 683 C C . ARG A 1 92 ? -7.335 5.975 -3.604 1.00 97.81 92 ARG A C 1
ATOM 685 O O . ARG A 1 92 ? -8.479 6.295 -3.283 1.00 97.81 92 ARG A O 1
ATOM 692 N N . VAL A 1 93 ? -7.008 4.753 -4.025 1.00 97.75 93 VAL A N 1
ATOM 693 C CA . VAL A 1 93 ? -7.960 3.636 -4.068 1.00 97.75 93 VAL A CA 1
ATOM 694 C C . VAL A 1 93 ? -8.425 3.299 -2.654 1.00 97.75 93 VAL A C 1
ATOM 696 O O . VAL A 1 93 ? -9.628 3.265 -2.431 1.00 97.75 93 VAL A O 1
ATOM 699 N N . ALA A 1 94 ? -7.516 3.169 -1.685 1.00 97.12 94 ALA A N 1
ATOM 700 C CA . ALA A 1 94 ? -7.861 2.900 -0.288 1.00 97.12 94 ALA A CA 1
ATOM 701 C C . ALA A 1 94 ? -8.821 3.940 0.304 1.00 97.12 94 ALA A C 1
ATOM 703 O O . ALA A 1 94 ? -9.882 3.575 0.811 1.00 97.12 94 ALA A O 1
ATOM 704 N N . LEU A 1 95 ? -8.509 5.230 0.145 1.00 96.50 95 LEU A N 1
ATOM 705 C CA . LEU A 1 95 ? -9.371 6.323 0.605 1.00 96.50 95 LEU A CA 1
ATOM 706 C C . LEU A 1 95 ? -10.744 6.301 -0.078 1.00 96.50 95 LEU A C 1
ATOM 708 O O . LEU A 1 95 ? -11.768 6.525 0.567 1.00 96.50 95 LEU A O 1
ATOM 712 N N . SER A 1 96 ? -10.776 6.001 -1.379 1.00 97.75 96 SER A N 1
ATOM 713 C CA . SER A 1 96 ? -12.029 5.888 -2.128 1.00 97.75 96 SER A CA 1
ATOM 714 C C . SER A 1 96 ? -12.862 4.721 -1.602 1.00 97.75 96 SER A C 1
ATOM 716 O O . SER A 1 96 ? -14.019 4.914 -1.241 1.00 97.75 96 SER A O 1
ATOM 718 N N . CYS A 1 97 ? -12.277 3.528 -1.500 1.00 97.56 97 CYS A N 1
ATOM 719 C CA . CYS A 1 97 ? -12.948 2.334 -0.995 1.00 97.56 97 CYS A CA 1
ATOM 720 C C . CYS A 1 97 ? -13.485 2.538 0.429 1.00 97.56 97 CYS A C 1
ATOM 722 O O . CYS A 1 97 ? -14.626 2.171 0.695 1.00 97.56 97 CYS A O 1
ATOM 724 N N . SER A 1 98 ? -12.712 3.178 1.312 1.00 95.50 98 SER A N 1
ATOM 725 C CA . SER A 1 98 ? -13.133 3.513 2.680 1.00 95.50 98 SER A CA 1
ATOM 726 C C . SER A 1 98 ? -14.337 4.469 2.687 1.00 95.50 98 SER A C 1
ATOM 728 O O . SER A 1 98 ? -15.342 4.218 3.358 1.00 95.50 98 SER A O 1
ATOM 730 N N . ALA A 1 99 ? -14.314 5.509 1.843 1.00 96.44 99 ALA A N 1
ATOM 731 C CA . ALA A 1 99 ? -15.434 6.440 1.691 1.00 96.44 99 ALA A CA 1
ATOM 732 C C . ALA A 1 99 ? -16.704 5.770 1.131 1.00 96.44 99 ALA A C 1
ATOM 734 O O . ALA A 1 99 ? -17.814 6.070 1.580 1.00 96.44 99 ALA A O 1
ATOM 735 N N . TRP A 1 100 ? -16.559 4.855 0.168 1.00 97.62 100 TRP A N 1
ATOM 736 C CA . TRP A 1 100 ? -17.672 4.065 -0.366 1.00 97.62 100 TRP A CA 1
ATOM 737 C C . TRP A 1 100 ? -18.233 3.100 0.680 1.00 97.62 100 TRP A C 1
ATOM 739 O O . TRP A 1 100 ? -19.444 3.073 0.883 1.00 97.62 100 TRP A O 1
ATOM 749 N N . ALA A 1 101 ? -17.374 2.367 1.388 1.00 96.81 101 ALA A N 1
ATOM 750 C CA . ALA A 1 101 ? -17.767 1.454 2.458 1.00 96.81 101 ALA A CA 1
ATOM 751 C C . ALA A 1 101 ? -18.567 2.172 3.557 1.00 96.81 101 ALA A C 1
ATOM 753 O O . ALA A 1 101 ? -19.621 1.689 3.967 1.00 96.81 101 ALA A O 1
ATOM 754 N N . HIS A 1 102 ? -18.126 3.368 3.959 1.00 95.62 102 HIS A N 1
ATOM 755 C CA . HIS A 1 102 ? -18.866 4.213 4.896 1.00 95.62 102 HIS A CA 1
ATOM 756 C C . HIS A 1 102 ? -20.246 4.616 4.350 1.00 95.62 102 HIS A C 1
ATOM 758 O O . HIS A 1 102 ? -21.250 4.499 5.047 1.00 95.62 102 HIS A O 1
ATOM 764 N N . ARG A 1 103 ? -20.329 5.058 3.086 1.00 96.94 103 ARG A N 1
ATOM 765 C CA . ARG A 1 103 ? -21.609 5.435 2.452 1.00 96.94 103 ARG A CA 1
ATOM 766 C C . ARG A 1 103 ? -22.585 4.268 2.317 1.00 96.94 103 ARG A C 1
ATOM 768 O O . ARG A 1 103 ? -23.789 4.494 2.333 1.00 96.94 103 ARG A O 1
ATOM 775 N N . LEU A 1 104 ? -22.072 3.050 2.180 1.00 97.31 104 LEU A N 1
ATOM 776 C CA . LEU A 1 104 ? -22.867 1.825 2.106 1.00 97.31 104 LEU A CA 1
ATOM 777 C C . LEU A 1 104 ? -23.307 1.307 3.484 1.00 97.31 104 LEU A C 1
ATOM 779 O O . LEU A 1 104 ? -24.013 0.305 3.547 1.00 97.31 104 LEU A O 1
ATOM 783 N N . GLY A 1 105 ? -22.907 1.966 4.578 1.00 96.56 105 GLY A N 1
ATOM 784 C CA . GLY A 1 105 ? -23.243 1.535 5.935 1.00 96.56 105 GLY A CA 1
ATOM 785 C C . GLY A 1 105 ? -22.562 0.226 6.335 1.00 96.56 105 GLY A C 1
ATOM 786 O O . GLY A 1 105 ? -23.110 -0.519 7.145 1.00 96.56 105 GLY A O 1
ATOM 787 N N . LEU A 1 106 ? -21.395 -0.081 5.752 1.00 96.94 106 LEU A N 1
ATOM 788 C CA . LEU A 1 106 ? -20.612 -1.241 6.168 1.00 96.94 106 LEU A CA 1
ATOM 789 C C . LEU A 1 106 ? -20.085 -1.040 7.590 1.00 96.94 106 LEU A C 1
ATOM 791 O O . LEU A 1 106 ? -19.761 0.073 8.004 1.00 96.94 106 LEU A O 1
ATOM 795 N N . GLU A 1 107 ? -19.986 -2.145 8.321 1.00 96.56 107 GLU A N 1
ATOM 796 C CA . GLU A 1 107 ? -19.443 -2.159 9.674 1.00 96.56 107 GLU A CA 1
ATOM 797 C C . GLU A 1 107 ? -17.963 -1.733 9.681 1.00 96.56 107 GLU A C 1
ATOM 799 O O . GLU A 1 107 ? -17.225 -1.951 8.715 1.00 96.56 107 GLU A O 1
ATOM 804 N N . GLU A 1 108 ? -17.541 -1.087 10.768 1.00 92.81 108 GLU A N 1
ATOM 805 C CA . GLU A 1 108 ? -16.225 -0.457 10.890 1.00 92.81 108 GLU A CA 1
ATOM 806 C C . GLU A 1 108 ? -15.077 -1.447 10.669 1.00 92.81 108 GLU A C 1
ATOM 808 O O . GLU A 1 108 ? -14.197 -1.185 9.850 1.00 92.81 108 GLU A O 1
ATOM 813 N N . SER A 1 109 ? -15.131 -2.640 11.268 1.00 93.56 109 SER A N 1
ATOM 814 C CA . SER A 1 109 ? -14.099 -3.659 11.062 1.00 93.56 109 SER A CA 1
ATOM 815 C C . SER A 1 109 ? -14.022 -4.156 9.613 1.00 93.56 109 SER A C 1
ATOM 817 O O . SER A 1 109 ? -12.962 -4.605 9.165 1.00 93.56 109 SER A O 1
ATOM 819 N N . LEU A 1 110 ? -15.127 -4.121 8.861 1.00 94.94 110 LEU A N 1
ATOM 820 C CA . LEU A 1 110 ? -15.129 -4.445 7.435 1.00 94.94 110 LEU A CA 1
ATOM 821 C C . LEU A 1 110 ? -14.556 -3.293 6.602 1.00 94.94 110 LEU A C 1
ATOM 823 O O . LEU A 1 110 ? -13.764 -3.547 5.694 1.00 94.94 110 LEU A O 1
ATOM 827 N N . ARG A 1 111 ? -14.904 -2.042 6.924 1.00 95.50 111 ARG A N 1
ATOM 828 C CA . ARG A 1 111 ? -14.317 -0.850 6.292 1.00 95.50 111 ARG A CA 1
ATOM 829 C C . ARG A 1 111 ? -12.798 -0.838 6.456 1.00 95.50 111 ARG A C 1
ATOM 831 O O . ARG A 1 111 ? -12.094 -0.696 5.460 1.00 95.50 111 ARG A O 1
ATOM 838 N N . ASP A 1 112 ? -12.301 -1.069 7.667 1.00 91.44 112 ASP A N 1
ATOM 839 C CA . ASP A 1 112 ? -10.866 -1.069 7.964 1.00 91.44 112 ASP A CA 1
ATOM 840 C C . ASP A 1 112 ? -10.136 -2.174 7.184 1.00 91.44 112 ASP A C 1
ATOM 842 O O . ASP A 1 112 ? -9.063 -1.960 6.615 1.00 91.44 112 ASP A O 1
ATOM 846 N N . ARG A 1 113 ? -10.755 -3.358 7.067 1.00 93.88 113 ARG A N 1
ATOM 847 C CA . ARG A 1 113 ? -10.240 -4.452 6.230 1.00 93.88 113 ARG A CA 1
ATOM 848 C C . ARG A 1 113 ? -10.181 -4.074 4.752 1.00 93.88 113 ARG A C 1
ATOM 850 O O . ARG A 1 113 ? -9.180 -4.364 4.099 1.00 93.88 113 ARG A O 1
ATOM 857 N N . ILE A 1 114 ? -11.225 -3.435 4.227 1.00 96.44 114 ILE A N 1
ATOM 858 C CA . ILE A 1 114 ? -11.278 -2.968 2.836 1.00 96.44 114 ILE A CA 1
ATOM 859 C C . ILE A 1 114 ? -10.199 -1.915 2.582 1.00 96.44 114 ILE A C 1
ATOM 861 O O . ILE A 1 114 ? -9.537 -1.965 1.545 1.00 96.44 114 ILE A O 1
ATOM 865 N N . GLU A 1 115 ? -10.004 -0.981 3.510 1.00 94.38 115 GLU A N 1
ATOM 866 C CA . GLU A 1 115 ? -9.002 0.075 3.396 1.00 94.38 115 GLU A CA 1
ATOM 867 C C . GLU A 1 115 ? -7.587 -0.506 3.347 1.00 94.38 115 GLU A C 1
ATOM 869 O O . GLU A 1 115 ? -6.838 -0.217 2.413 1.00 94.38 115 GLU A O 1
ATOM 874 N N . VAL A 1 116 ? -7.248 -1.405 4.277 1.00 93.38 116 VAL A N 1
ATOM 875 C CA . VAL A 1 116 ? -5.943 -2.083 4.296 1.00 93.38 116 VAL A CA 1
ATOM 876 C C . VAL A 1 116 ? -5.746 -2.944 3.046 1.00 93.38 116 VAL A C 1
ATOM 878 O O . VAL A 1 116 ? -4.693 -2.870 2.413 1.00 93.38 116 VAL A O 1
ATOM 881 N N . ALA A 1 117 ? -6.751 -3.724 2.637 1.00 94.88 117 ALA A N 1
ATOM 882 C CA . ALA A 1 117 ? -6.666 -4.544 1.427 1.00 94.88 117 ALA A CA 1
ATOM 883 C C . ALA A 1 117 ? -6.439 -3.682 0.176 1.00 94.88 117 AL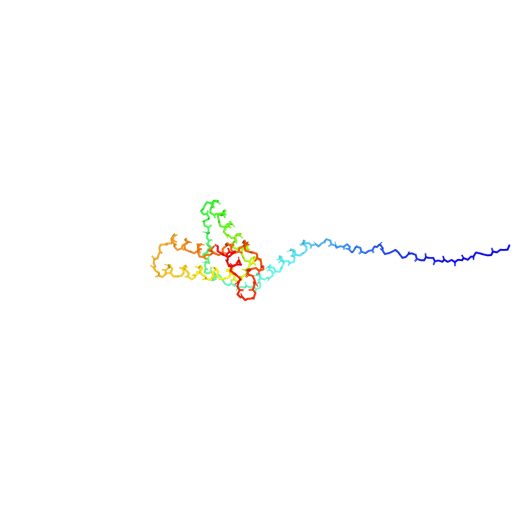A A C 1
ATOM 885 O O . ALA A 1 117 ? -5.567 -3.973 -0.642 1.00 94.88 117 ALA A O 1
ATOM 886 N N . SER A 1 118 ? -7.171 -2.575 0.064 1.00 96.50 118 SER A N 1
ATOM 887 C CA . SER A 1 118 ? -7.043 -1.620 -1.037 1.00 96.50 118 SER A CA 1
ATOM 888 C C . SER A 1 118 ? -5.694 -0.901 -1.029 1.00 96.50 118 SER A C 1
ATOM 890 O O . SER A 1 118 ? -5.141 -0.629 -2.091 1.00 96.50 118 SER A O 1
ATOM 892 N N . LEU A 1 119 ? -5.127 -0.609 0.143 1.00 95.75 119 LEU A N 1
ATOM 893 C CA . LEU A 1 119 ? -3.818 0.034 0.255 1.00 95.75 119 LEU A CA 1
ATOM 894 C C . LEU A 1 119 ? -2.682 -0.899 -0.186 1.00 95.75 119 LEU A C 1
ATOM 896 O O . LEU A 1 119 ? -1.705 -0.440 -0.776 1.00 95.75 119 LEU A O 1
ATOM 900 N N . LEU A 1 120 ? -2.808 -2.197 0.096 1.00 94.69 120 LEU A N 1
ATOM 901 C CA . LEU A 1 120 ? -1.728 -3.170 -0.076 1.00 94.69 120 LEU A CA 1
ATOM 902 C C . LEU A 1 120 ? -1.862 -4.052 -1.330 1.00 94.69 120 LEU A C 1
ATOM 904 O O . LEU A 1 120 ? -0.941 -4.817 -1.614 1.00 94.69 120 LEU A O 1
ATOM 908 N N . HIS A 1 121 ? -2.952 -3.936 -2.100 1.00 95.62 121 HIS A N 1
ATOM 909 C CA . HIS A 1 121 ? -3.240 -4.807 -3.254 1.00 95.62 121 HIS A CA 1
ATOM 910 C C . HIS A 1 121 ? -2.101 -4.888 -4.284 1.00 95.62 121 HIS A C 1
ATOM 912 O O . HIS A 1 121 ? -1.907 -5.913 -4.925 1.00 95.62 121 HIS A O 1
ATOM 918 N N . ASP A 1 122 ? -1.332 -3.809 -4.416 1.00 95.25 122 ASP A N 1
ATOM 919 C CA . ASP A 1 122 ? -0.302 -3.631 -5.437 1.00 95.25 122 ASP A CA 1
ATOM 920 C C . ASP A 1 122 ? 1.134 -3.819 -4.898 1.00 95.25 122 ASP A C 1
ATOM 922 O O . ASP A 1 122 ? 2.107 -3.531 -5.601 1.00 95.25 122 ASP A O 1
ATOM 926 N N . LEU A 1 123 ? 1.305 -4.311 -3.660 1.00 94.31 123 LEU A N 1
ATOM 927 C CA . LEU A 1 123 ? 2.631 -4.541 -3.060 1.00 94.31 123 LEU A CA 1
ATOM 928 C C . LEU A 1 123 ? 3.505 -5.509 -3.872 1.00 94.31 123 LEU A C 1
ATOM 930 O O . LEU A 1 123 ? 4.729 -5.367 -3.865 1.00 94.31 123 LEU A O 1
ATOM 934 N N . GLY A 1 124 ? 2.903 -6.455 -4.603 1.00 93.19 124 GLY A N 1
ATOM 935 C CA . GLY A 1 124 ? 3.627 -7.413 -5.450 1.00 93.19 124 GLY A CA 1
ATOM 936 C C . GLY A 1 124 ? 4.543 -6.740 -6.480 1.00 93.19 124 GLY A C 1
ATOM 937 O O . GLY A 1 124 ? 5.599 -7.271 -6.824 1.00 93.19 124 GLY A O 1
ATOM 938 N N . LYS A 1 125 ? 4.229 -5.495 -6.868 1.00 94.38 125 LYS A N 1
ATOM 939 C CA . LYS A 1 125 ? 5.043 -4.692 -7.792 1.00 94.38 125 LYS A CA 1
ATOM 940 C C . LYS A 1 125 ? 6.445 -4.370 -7.264 1.00 94.38 125 LYS A C 1
ATOM 942 O O . LYS A 1 125 ? 7.313 -4.001 -8.054 1.00 94.38 125 LYS A O 1
ATOM 947 N N . ILE A 1 126 ? 6.709 -4.548 -5.963 1.00 94.81 126 ILE A N 1
ATOM 948 C CA . ILE A 1 126 ? 8.063 -4.464 -5.389 1.00 94.81 126 ILE A CA 1
ATOM 949 C C . ILE A 1 126 ? 9.003 -5.488 -6.044 1.00 94.81 126 ILE A C 1
ATOM 951 O O . ILE A 1 126 ? 10.152 -5.151 -6.341 1.00 94.81 126 ILE A O 1
ATOM 955 N N . GLY A 1 127 ? 8.512 -6.703 -6.313 1.00 93.69 127 GLY A N 1
ATOM 956 C CA . GLY A 1 127 ? 9.296 -7.796 -6.898 1.00 93.69 127 GLY A CA 1
ATOM 957 C C . GLY A 1 127 ? 9.541 -7.671 -8.404 1.00 93.69 127 GLY A C 1
ATOM 958 O O . GLY A 1 127 ? 10.415 -8.347 -8.941 1.00 93.69 127 GLY A O 1
ATOM 959 N N . ILE A 1 128 ? 8.816 -6.788 -9.094 1.00 94.62 128 ILE A N 1
ATOM 960 C CA . ILE A 1 128 ? 8.899 -6.661 -10.552 1.00 94.62 128 ILE A CA 1
ATOM 961 C C . ILE A 1 128 ? 10.194 -5.920 -10.939 1.00 94.62 128 ILE A C 1
ATOM 963 O O . ILE A 1 128 ? 10.487 -4.852 -10.383 1.00 94.62 128 ILE A O 1
ATOM 967 N N . PRO A 1 129 ? 10.987 -6.424 -11.905 1.00 94.75 129 PRO A N 1
ATOM 968 C CA . PRO A 1 129 ? 12.175 -5.728 -12.393 1.00 94.75 129 PRO A CA 1
ATOM 969 C C . PRO A 1 129 ? 11.858 -4.335 -12.956 1.00 94.75 129 PRO A C 1
ATOM 971 O O . PRO A 1 129 ? 10.892 -4.164 -13.699 1.00 94.75 129 PRO A O 1
ATOM 974 N N . ASP A 1 130 ? 12.719 -3.346 -12.689 1.00 93.88 130 ASP A N 1
ATOM 975 C CA . ASP A 1 130 ? 12.510 -1.953 -13.132 1.00 93.88 130 ASP A CA 1
ATOM 976 C C . ASP A 1 130 ? 12.353 -1.832 -14.652 1.00 93.88 130 ASP A C 1
ATOM 978 O O . ASP A 1 130 ? 11.540 -1.039 -15.121 1.00 93.88 130 ASP A O 1
ATOM 982 N N . ARG A 1 131 ? 13.082 -2.655 -15.420 1.00 93.50 131 ARG A N 1
ATOM 983 C CA . ARG A 1 131 ? 12.993 -2.691 -16.890 1.00 93.50 131 ARG A CA 1
ATOM 984 C C . ARG A 1 131 ? 11.600 -3.053 -17.408 1.00 93.50 131 ARG A C 1
ATOM 986 O O . ARG A 1 131 ? 11.267 -2.657 -18.514 1.00 93.50 131 ARG A O 1
ATOM 993 N N . VAL A 1 132 ? 10.825 -3.806 -16.623 1.00 93.88 132 VAL A N 1
ATOM 994 C CA . VAL A 1 132 ? 9.443 -4.189 -16.936 1.00 93.88 132 VAL A CA 1
ATOM 995 C C . VAL A 1 132 ? 8.496 -3.135 -16.375 1.00 93.88 132 VAL A C 1
ATOM 997 O O . VAL A 1 132 ? 7.713 -2.549 -17.114 1.00 93.88 132 VAL A O 1
ATOM 1000 N N . LEU A 1 133 ? 8.632 -2.818 -15.083 1.00 92.31 133 LEU A N 1
ATOM 1001 C CA . LEU A 1 133 ? 7.725 -1.911 -14.376 1.00 92.31 133 LEU A CA 1
ATOM 1002 C C . LEU A 1 133 ? 7.719 -0.483 -14.949 1.00 92.31 133 LEU A C 1
ATOM 1004 O O . LEU A 1 133 ? 6.691 0.187 -14.911 1.00 92.31 133 LEU A O 1
ATOM 1008 N N . ARG A 1 134 ? 8.862 -0.006 -15.459 1.00 92.31 134 ARG A N 1
ATOM 1009 C CA . ARG A 1 134 ? 9.042 1.357 -15.991 1.00 92.31 134 ARG A CA 1
ATOM 1010 C C . ARG A 1 134 ? 9.157 1.399 -17.515 1.00 92.31 134 ARG A C 1
ATOM 1012 O O . ARG A 1 134 ? 9.575 2.422 -18.056 1.00 92.31 134 ARG A O 1
ATOM 1019 N N . LYS A 1 135 ? 8.836 0.307 -18.215 1.00 92.62 135 LYS A N 1
ATOM 1020 C CA . LYS A 1 135 ? 8.958 0.246 -19.674 1.00 92.62 135 LYS A CA 1
ATOM 1021 C C . LYS A 1 135 ? 8.037 1.284 -20.332 1.00 92.62 135 LYS A C 1
ATOM 1023 O O . LYS A 1 135 ? 6.824 1.224 -20.132 1.00 92.62 135 LYS A O 1
ATOM 1028 N N . PRO A 1 136 ? 8.566 2.218 -21.143 1.00 87.50 136 PRO A N 1
ATOM 1029 C CA . PRO A 1 136 ? 7.718 3.093 -21.935 1.00 87.50 136 PRO A CA 1
ATOM 1030 C C . PRO A 1 136 ? 7.154 2.296 -23.121 1.00 87.50 136 PRO A C 1
ATOM 1032 O O . PRO A 1 136 ? 7.880 1.950 -24.050 1.00 87.50 136 PRO A O 1
ATOM 1035 N N . GLY A 1 137 ? 5.857 1.987 -23.088 1.00 89.56 137 GLY A N 1
ATOM 1036 C CA . GLY A 1 137 ? 5.154 1.295 -24.172 1.00 89.56 137 GLY A CA 1
ATOM 1037 C C . GLY A 1 137 ? 4.551 -0.044 -23.754 1.00 89.56 137 GLY A C 1
ATOM 1038 O O . GLY A 1 137 ? 4.390 -0.331 -22.571 1.00 89.56 137 GLY A O 1
ATOM 1039 N N . LYS A 1 138 ? 4.162 -0.854 -24.742 1.00 91.25 138 LYS A N 1
ATOM 1040 C CA . LYS A 1 138 ? 3.546 -2.160 -24.482 1.00 91.25 138 LYS A CA 1
ATOM 1041 C C . LYS A 1 138 ? 4.594 -3.162 -23.991 1.00 91.25 138 LYS A C 1
ATOM 1043 O O . LYS A 1 138 ? 5.722 -3.185 -24.489 1.00 91.25 138 LYS A O 1
ATOM 1048 N N . LEU A 1 139 ? 4.186 -3.995 -23.040 1.00 92.69 139 LEU A N 1
ATOM 1049 C CA . LEU A 1 139 ? 4.968 -5.140 -22.591 1.00 92.69 139 LEU A CA 1
ATOM 1050 C C . LEU A 1 139 ? 4.941 -6.246 -23.650 1.00 92.69 139 LEU A C 1
ATOM 1052 O O . LEU A 1 139 ? 3.970 -6.366 -24.402 1.00 92.69 139 LEU A O 1
ATOM 1056 N N . THR A 1 140 ? 6.008 -7.038 -23.719 1.00 94.31 140 THR A N 1
ATOM 1057 C CA . THR A 1 140 ? 5.976 -8.321 -24.431 1.00 94.31 140 THR A CA 1
ATOM 1058 C C . THR A 1 140 ? 5.180 -9.338 -23.620 1.00 94.31 140 THR A C 1
ATOM 1060 O O . THR A 1 140 ? 4.913 -9.122 -22.439 1.00 94.31 140 THR A O 1
ATOM 1063 N N . VAL A 1 141 ? 4.818 -10.463 -24.236 1.00 92.56 141 VAL A N 1
ATOM 1064 C CA . VAL A 1 141 ? 4.083 -11.537 -23.553 1.00 92.56 141 VAL A CA 1
ATOM 1065 C C . VAL A 1 141 ? 4.868 -12.043 -22.334 1.00 92.56 141 VAL A C 1
ATOM 1067 O O . VAL A 1 141 ? 4.303 -12.212 -21.260 1.00 92.56 141 VAL A O 1
ATOM 1070 N N . GLU A 1 142 ? 6.185 -12.200 -22.462 1.00 90.44 142 GLU A N 1
ATOM 1071 C CA . GLU A 1 142 ? 7.075 -12.652 -21.386 1.00 90.44 142 GLU A CA 1
ATOM 1072 C C . GLU A 1 142 ? 7.177 -11.637 -20.240 1.00 90.44 142 GLU A C 1
ATOM 1074 O O . GLU A 1 142 ? 7.214 -12.003 -19.065 1.00 90.44 142 GLU A O 1
ATOM 1079 N N . GLU A 1 143 ? 7.217 -10.345 -20.567 1.00 89.81 143 GLU A N 1
ATOM 1080 C CA . GLU A 1 143 ? 7.208 -9.274 -19.568 1.00 89.81 143 GLU A CA 1
ATOM 1081 C C . GLU A 1 143 ? 5.859 -9.191 -18.843 1.00 89.81 143 GLU A C 1
ATOM 1083 O O . GLU A 1 143 ? 5.825 -8.888 -17.653 1.00 89.81 143 GLU A O 1
ATOM 1088 N N . GLN A 1 144 ? 4.762 -9.494 -19.539 1.00 86.56 144 GLN A N 1
ATOM 1089 C CA . GLN A 1 144 ? 3.414 -9.514 -18.975 1.00 86.56 144 GLN A CA 1
ATOM 1090 C C . GLN A 1 144 ? 3.260 -10.633 -17.941 1.00 86.56 144 GLN A C 1
ATOM 1092 O O . GLN A 1 144 ? 2.806 -10.369 -16.835 1.00 86.56 144 GLN A O 1
ATOM 1097 N N . LEU A 1 145 ? 3.794 -11.824 -18.234 1.00 86.62 145 LEU A N 1
ATOM 1098 C CA . LEU A 1 145 ? 3.881 -12.938 -17.280 1.00 86.62 145 LEU A CA 1
ATOM 1099 C C . LEU A 1 145 ? 4.719 -12.613 -16.034 1.00 86.62 145 LEU A C 1
ATOM 1101 O O . LEU A 1 145 ? 4.627 -13.310 -15.034 1.00 86.62 145 LEU A O 1
ATOM 1105 N N . THR A 1 146 ? 5.569 -11.583 -16.088 1.00 84.31 146 THR A N 1
ATOM 1106 C CA . THR A 1 146 ? 6.337 -11.121 -14.919 1.00 84.31 146 THR A CA 1
ATOM 1107 C C . THR A 1 146 ? 5.519 -10.169 -14.029 1.00 84.31 146 THR A C 1
ATOM 1109 O O . THR A 1 146 ? 5.961 -9.840 -12.929 1.00 84.31 146 THR A O 1
ATOM 1112 N N . MET A 1 147 ? 4.367 -9.675 -14.502 1.00 80.19 147 MET A N 1
ATOM 1113 C CA . MET A 1 147 ? 3.470 -8.797 -13.738 1.00 80.19 147 MET A CA 1
ATOM 1114 C C . MET A 1 147 ? 2.284 -9.520 -13.087 1.00 80.19 147 MET A C 1
ATOM 1116 O O . MET A 1 147 ? 1.690 -8.929 -12.182 1.00 80.19 147 MET A O 1
ATOM 1120 N N . ASP A 1 148 ? 1.958 -10.729 -13.551 1.00 65.62 148 ASP A N 1
ATOM 1121 C CA . ASP A 1 148 ? 0.889 -11.603 -13.037 1.00 65.62 148 ASP A CA 1
ATOM 1122 C C . ASP A 1 148 ? 1.367 -12.455 -11.845 1.00 65.62 148 ASP A C 1
ATOM 1124 O O . ASP A 1 148 ? 0.564 -12.650 -10.901 1.00 65.62 148 ASP A O 1
#

Foldseek 3Di:
DDDDDDDDDPDDPPPDDPPPPPPPPVVVVVVVVVVVVVVVVVVDPPDPPPPPPPPPPPPPPDPVSVVVVVVLVVLLVLVCVLPVVVQVVLQVQLVVQLVVCVVVVHDPVVSVVSSSCSNCVQSLCSVQDCCLVVPDDDDDPVSVVSRD

pLDDT: mean 76.84, std 21.14, range [39.19, 97.81]

Secondary structure (DSSP, 8-state):
-------------------------HHHHHHHHHHHHHHHHHT----S-------------HHHHHHHHHHHHHHHHHHHHH-HHHHHHHHHHHHHHHHHHHHTT--HHHHHHHHHHHHHTTGGGGGS-HHHHT-SSPPPHHHHTTT-